Protein AF-A0AAJ6YJM5-F1 (afdb_monomer)

InterPro domains:
  IPR034601 Ragulator complex protein LAMTOR4 [PTHR33967] (1-54)

Structure (mmCIF, N/CA/C/O backbone):
data_AF-A0AAJ6YJM5-F1
#
_entry.id   AF-A0AAJ6YJM5-F1
#
loop_
_atom_site.group_PDB
_atom_site.id
_atom_site.type_symbol
_atom_site.label_atom_id
_atom_site.label_alt_id
_atom_site.label_comp_id
_atom_site.label_asym_id
_atom_site.label_entity_id
_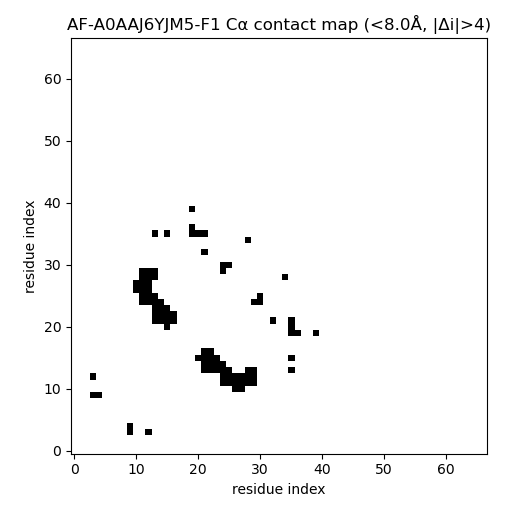atom_site.label_seq_id
_atom_site.pdbx_PDB_ins_code
_atom_site.Cartn_x
_atom_site.Cartn_y
_atom_site.Cartn_z
_atom_site.occupancy
_atom_site.B_iso_or_equiv
_atom_site.auth_seq_id
_atom_site.auth_comp_id
_atom_site.auth_asym_id
_atom_site.auth_atom_id
_atom_site.pdbx_PDB_model_num
ATOM 1 N N . MET A 1 1 ? -6.337 -8.778 -14.860 1.00 55.75 1 MET A N 1
ATOM 2 C CA . MET A 1 1 ? -5.353 -8.312 -13.863 1.00 55.75 1 MET A CA 1
ATOM 3 C C . MET A 1 1 ? -5.003 -6.876 -14.217 1.00 55.75 1 MET A C 1
ATOM 5 O O . MET A 1 1 ? -4.755 -6.621 -15.393 1.00 55.75 1 MET A O 1
ATOM 9 N N . LEU A 1 2 ? -5.101 -5.934 -13.274 1.00 61.28 2 LEU A N 1
ATOM 10 C CA . LEU A 1 2 ? -4.657 -4.555 -13.506 1.00 61.28 2 LEU A CA 1
ATOM 11 C C . LEU A 1 2 ? -3.157 -4.586 -13.817 1.00 61.28 2 LEU A C 1
ATOM 13 O O . LEU A 1 2 ? -2.387 -5.179 -13.068 1.00 61.28 2 LEU A O 1
ATOM 17 N N . SER A 1 3 ? -2.756 -4.006 -14.944 1.00 84.25 3 SER A N 1
ATOM 18 C CA . SER A 1 3 ? -1.356 -3.983 -15.367 1.00 84.25 3 SER A CA 1
ATOM 19 C C . SER A 1 3 ? -0.721 -2.716 -14.807 1.00 84.25 3 SER A C 1
ATOM 21 O O . SER A 1 3 ? -0.771 -1.679 -15.463 1.00 84.25 3 SER A O 1
ATOM 23 N N . MET A 1 4 ? -0.179 -2.787 -13.588 1.00 88.00 4 MET A N 1
ATOM 24 C CA . MET A 1 4 ? 0.496 -1.645 -12.945 1.00 88.00 4 MET A CA 1
ATOM 25 C C . MET A 1 4 ? 1.608 -1.067 -13.835 1.00 88.00 4 MET A C 1
ATOM 27 O O . MET A 1 4 ? 1.746 0.144 -13.933 1.00 88.00 4 MET A O 1
ATOM 31 N N . GLU A 1 5 ? 2.269 -1.932 -14.607 1.00 81.19 5 GLU A N 1
ATOM 32 C CA . GLU A 1 5 ? 3.317 -1.600 -15.584 1.00 81.19 5 GLU A CA 1
ATOM 33 C C . GLU A 1 5 ? 2.866 -0.712 -16.759 1.00 81.19 5 GLU A C 1
ATOM 35 O O . GLU A 1 5 ? 3.693 -0.240 -17.533 1.00 81.19 5 GLU A O 1
ATOM 40 N N . LYS A 1 6 ? 1.555 -0.514 -16.957 1.00 89.00 6 LYS A N 1
ATOM 41 C CA . LYS A 1 6 ? 1.023 0.320 -18.052 1.00 89.00 6 LYS A CA 1
ATOM 42 C C . LYS A 1 6 ? 0.747 1.761 -17.631 1.00 89.00 6 LYS A C 1
ATOM 44 O O . LYS A 1 6 ? 0.280 2.540 -18.459 1.00 89.00 6 LYS A O 1
ATOM 49 N N . ILE A 1 7 ? 0.969 2.104 -16.363 1.00 93.69 7 ILE A N 1
ATOM 50 C CA . ILE A 1 7 ? 0.774 3.462 -15.858 1.00 93.69 7 ILE A CA 1
ATOM 51 C C . ILE A 1 7 ? 1.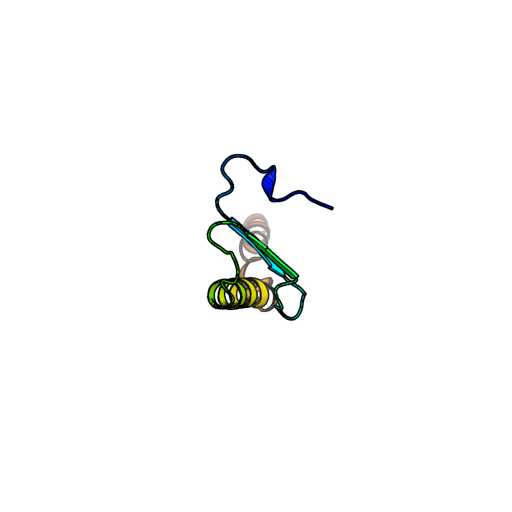949 4.323 -16.356 1.00 93.69 7 ILE A C 1
ATOM 53 O O . ILE A 1 7 ? 3.095 3.992 -16.056 1.00 93.69 7 ILE A O 1
ATOM 57 N N . PRO A 1 8 ? 1.704 5.402 -17.129 1.00 95.31 8 PRO A N 1
ATOM 58 C CA . PRO A 1 8 ? 2.774 6.291 -17.575 1.00 95.31 8 PRO A CA 1
ATOM 59 C C . PRO A 1 8 ? 3.565 6.854 -16.391 1.00 95.31 8 PRO A C 1
ATOM 61 O O . PRO A 1 8 ? 2.980 7.181 -15.360 1.00 95.31 8 PRO A O 1
ATOM 64 N N . ASP A 1 9 ? 4.885 6.948 -16.554 1.00 95.38 9 ASP A N 1
ATOM 65 C CA . ASP A 1 9 ? 5.838 7.463 -15.558 1.00 95.38 9 ASP A CA 1
ATOM 66 C C . ASP A 1 9 ? 5.860 6.708 -14.210 1.00 95.38 9 ASP A C 1
ATOM 68 O O . ASP A 1 9 ? 6.438 7.180 -13.230 1.00 95.38 9 ASP A O 1
ATOM 72 N N . GLN A 1 10 ? 5.272 5.508 -14.140 1.00 94.88 10 GLN A N 1
ATOM 73 C CA . GLN A 1 10 ? 5.363 4.643 -12.966 1.00 94.88 10 GLN A CA 1
ATOM 74 C C . GLN A 1 10 ? 6.779 4.074 -12.820 1.00 94.88 10 GLN A C 1
ATOM 76 O O . GLN A 1 10 ? 7.277 3.373 -13.696 1.00 94.88 10 GLN A O 1
ATOM 81 N N . ILE A 1 11 ? 7.403 4.337 -11.670 1.00 95.94 11 ILE A N 1
ATOM 82 C CA . ILE A 1 11 ? 8.762 3.865 -11.348 1.00 95.94 11 ILE A CA 1
ATOM 83 C C . ILE A 1 11 ? 8.770 2.634 -10.432 1.00 95.94 11 ILE A C 1
ATOM 85 O O . ILE A 1 11 ? 9.720 1.861 -10.448 1.00 95.94 11 ILE A O 1
ATOM 89 N N . GLY A 1 12 ? 7.695 2.398 -9.670 1.00 95.56 12 GLY A N 1
ATOM 90 C CA . GLY A 1 12 ? 7.521 1.204 -8.837 1.00 95.56 12 GLY A CA 1
ATOM 91 C C . GLY A 1 12 ? 6.068 0.994 -8.408 1.00 95.56 12 GLY A C 1
ATOM 92 O O . GLY A 1 12 ? 5.260 1.916 -8.513 1.00 95.56 12 GLY A O 1
ATOM 93 N N . TYR A 1 13 ? 5.719 -0.215 -7.971 1.00 95.94 13 TYR A N 1
ATOM 94 C CA . TYR A 1 13 ? 4.396 -0.520 -7.418 1.00 95.94 13 TYR A CA 1
ATOM 95 C C . TYR A 1 13 ? 4.475 -1.562 -6.299 1.00 95.94 13 TYR A C 1
ATOM 97 O O . TYR A 1 13 ? 5.374 -2.402 -6.277 1.00 95.94 13 TYR A O 1
ATOM 105 N N . LEU A 1 14 ? 3.492 -1.517 -5.399 1.00 96.06 14 LEU A N 1
ATOM 106 C CA . LEU A 1 14 ? 3.240 -2.514 -4.362 1.00 96.06 14 LEU A CA 1
ATOM 107 C C . LEU A 1 14 ? 1.765 -2.910 -4.415 1.00 96.06 14 LEU A C 1
ATOM 109 O O . LEU A 1 14 ? 0.887 -2.050 -4.474 1.00 96.06 14 LEU A O 1
ATOM 113 N N . VAL A 1 15 ? 1.495 -4.208 -4.367 1.00 94.75 15 VAL A N 1
ATOM 114 C CA . VAL A 1 15 ? 0.162 -4.769 -4.150 1.00 94.75 15 VAL A CA 1
ATOM 115 C C . VAL A 1 15 ? 0.227 -5.557 -2.856 1.00 94.75 15 VAL A C 1
ATOM 117 O O . VAL A 1 15 ? 0.986 -6.521 -2.757 1.00 94.75 15 VAL A O 1
ATOM 120 N N . LEU A 1 16 ? -0.554 -5.126 -1.871 1.00 95.00 16 LEU A N 1
ATOM 121 C CA . LEU A 1 16 ? -0.547 -5.672 -0.519 1.00 95.00 16 LEU A CA 1
ATOM 122 C C . LEU A 1 16 ? -1.891 -6.332 -0.198 1.00 95.00 16 LEU A C 1
ATOM 124 O O . LEU A 1 16 ? -2.930 -5.935 -0.732 1.00 95.00 16 LEU A O 1
ATOM 128 N N . THR A 1 17 ? -1.872 -7.325 0.680 1.00 93.38 17 THR A N 1
ATOM 129 C CA . THR A 1 17 ? -3.061 -7.823 1.378 1.00 93.38 17 THR A CA 1
ATOM 130 C C . THR A 1 17 ? -3.467 -6.879 2.515 1.00 93.38 17 THR A C 1
ATOM 132 O O . THR A 1 17 ? -2.718 -5.987 2.910 1.00 93.38 17 THR A O 1
ATOM 135 N N . GLU A 1 18 ? -4.659 -7.090 3.076 1.00 89.62 18 GLU A N 1
ATOM 136 C CA . GLU A 1 18 ? -5.173 -6.310 4.212 1.00 89.62 18 GLU A CA 1
ATOM 137 C C . GLU A 1 18 ? -4.355 -6.494 5.502 1.00 89.62 18 GLU A C 1
ATOM 139 O O . GLU A 1 18 ? -4.358 -5.621 6.359 1.00 89.62 18 GLU A O 1
ATOM 144 N N . ASP A 1 19 ? -3.619 -7.595 5.649 1.00 88.25 19 ASP A N 1
ATOM 145 C CA . ASP A 1 19 ? -2.668 -7.803 6.747 1.00 88.25 19 ASP A CA 1
ATOM 146 C C . ASP A 1 19 ? -1.256 -7.267 6.436 1.00 88.25 19 ASP A C 1
ATOM 148 O O . ASP A 1 19 ? -0.355 -7.383 7.264 1.00 88.25 19 ASP A O 1
ATOM 152 N N . GLY A 1 20 ? -1.063 -6.628 5.275 1.00 89.12 20 GLY A N 1
ATOM 153 C CA . GLY A 1 20 ? 0.179 -5.953 4.889 1.00 89.12 20 GLY A CA 1
ATOM 154 C C . GLY A 1 20 ? 1.207 -6.830 4.168 1.00 89.12 20 GLY A C 1
ATOM 155 O O . GLY A 1 20 ? 2.299 -6.346 3.866 1.00 89.12 20 GLY A O 1
ATOM 156 N N . ALA A 1 21 ? 0.890 -8.090 3.860 1.00 91.88 21 ALA A N 1
ATOM 157 C CA . ALA A 1 21 ? 1.779 -8.966 3.102 1.00 91.88 21 ALA A CA 1
ATOM 158 C C . ALA A 1 21 ? 1.854 -8.553 1.620 1.00 91.88 21 ALA A C 1
ATOM 160 O O . ALA A 1 21 ? 0.855 -8.183 1.001 1.00 91.88 21 ALA A O 1
ATOM 161 N N . VAL A 1 22 ? 3.046 -8.639 1.025 1.00 94.38 22 VAL A N 1
ATOM 162 C CA . VAL A 1 22 ? 3.268 -8.287 -0.385 1.00 94.38 22 VAL A CA 1
ATOM 163 C C . VAL A 1 22 ? 2.774 -9.418 -1.290 1.00 94.38 22 VAL A C 1
ATOM 165 O O . VAL A 1 22 ? 3.328 -10.514 -1.282 1.00 94.38 22 VAL A O 1
ATOM 168 N N . LEU A 1 23 ? 1.749 -9.150 -2.104 1.00 93.81 23 LEU A N 1
ATOM 169 C CA . LEU A 1 23 ? 1.282 -10.067 -3.152 1.00 93.81 23 LEU A CA 1
ATOM 170 C C . LEU A 1 23 ? 2.153 -9.976 -4.403 1.00 93.81 23 LEU A C 1
ATOM 172 O O . LEU A 1 23 ? 2.501 -10.985 -5.009 1.00 93.81 23 LEU A O 1
ATOM 176 N N . THR A 1 24 ? 2.460 -8.751 -4.823 1.00 94.38 24 THR A N 1
ATOM 177 C CA . THR A 1 24 ? 3.354 -8.479 -5.947 1.00 94.38 24 THR A CA 1
ATOM 178 C C . THR A 1 24 ? 3.919 -7.069 -5.832 1.00 94.38 24 THR A C 1
ATOM 180 O O . THR 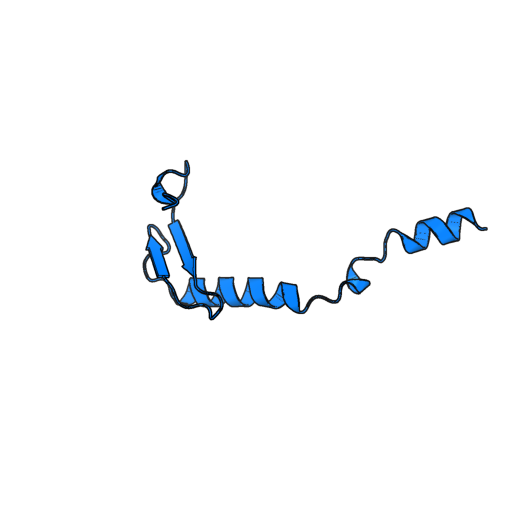A 1 24 ? 3.282 -6.164 -5.290 1.00 94.38 24 THR A O 1
ATOM 183 N N . SER A 1 25 ? 5.132 -6.892 -6.332 1.00 95.31 25 SER A N 1
ATOM 184 C CA . SER A 1 25 ? 5.868 -5.635 -6.334 1.00 95.31 25 SER A CA 1
ATOM 185 C C . SER A 1 25 ? 6.698 -5.543 -7.605 1.00 95.31 25 SER A C 1
ATOM 187 O O . SER A 1 25 ? 7.088 -6.579 -8.144 1.00 95.31 25 SER A O 1
ATOM 189 N N . GLY A 1 26 ? 7.029 -4.334 -8.046 1.00 95.50 26 GLY A N 1
ATOM 190 C CA . GLY A 1 26 ? 7.920 -4.144 -9.187 1.00 95.50 26 GLY A CA 1
ATOM 191 C C . GLY A 1 26 ? 8.548 -2.758 -9.233 1.00 95.50 26 GLY A C 1
ATOM 192 O O . GLY A 1 26 ? 8.120 -1.845 -8.520 1.00 95.50 26 GLY A O 1
ATOM 193 N N . GLY A 1 27 ? 9.558 -2.607 -10.093 1.00 95.38 27 GLY A N 1
ATOM 194 C CA . GLY A 1 27 ? 10.327 -1.372 -10.242 1.00 95.38 27 GLY A CA 1
ATOM 195 C C . GLY A 1 27 ? 11.136 -1.044 -8.986 1.00 95.38 27 GLY A C 1
ATOM 196 O O . GLY A 1 27 ? 11.681 -1.935 -8.346 1.00 95.38 27 GLY A O 1
ATOM 197 N N . GLU A 1 28 ? 11.181 0.226 -8.590 1.00 96.7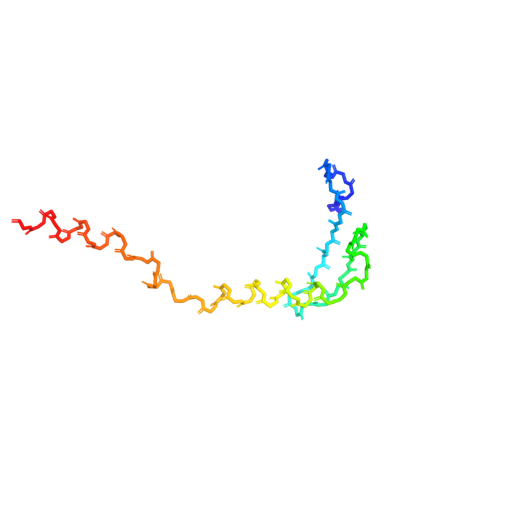5 28 GLU A N 1
ATOM 198 C CA . GLU A 1 28 ? 11.935 0.683 -7.407 1.00 96.75 28 GLU A CA 1
ATOM 199 C C . GLU A 1 28 ? 11.443 0.105 -6.070 1.00 96.75 28 GLU A C 1
ATOM 201 O O . GLU A 1 28 ? 12.133 0.212 -5.059 1.00 96.75 28 GLU A O 1
ATOM 206 N N . LEU A 1 29 ? 10.254 -0.500 -6.054 1.00 96.88 29 LEU A N 1
ATOM 207 C CA . LEU A 1 29 ? 9.645 -1.091 -4.862 1.00 96.88 29 LEU A CA 1
ATOM 208 C C . LEU A 1 29 ? 9.728 -2.623 -4.853 1.00 96.88 29 LEU A C 1
ATOM 210 O O . LEU A 1 29 ? 9.101 -3.264 -4.010 1.00 96.88 29 LEU A O 1
ATOM 214 N N . GLU A 1 30 ? 10.466 -3.225 -5.790 1.00 96.50 30 GLU A N 1
ATOM 215 C CA . GLU A 1 30 ? 10.612 -4.676 -5.882 1.00 96.50 30 GLU A CA 1
ATOM 216 C C . GLU A 1 30 ? 11.210 -5.263 -4.590 1.00 96.50 30 GLU A C 1
ATOM 218 O O . GLU A 1 30 ? 12.334 -4.945 -4.205 1.00 96.50 30 GLU A O 1
ATOM 223 N N . ASN A 1 31 ? 10.444 -6.132 -3.921 1.00 92.19 31 ASN A N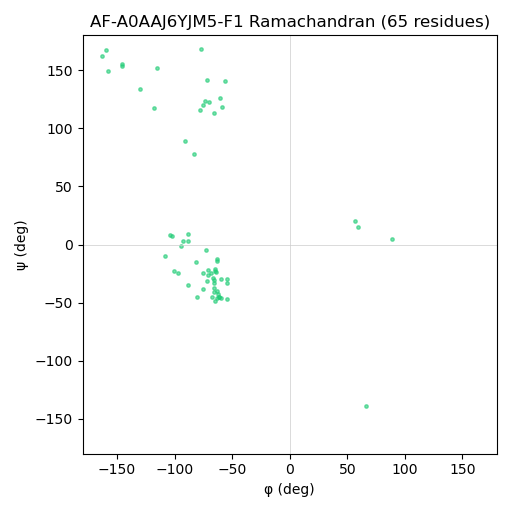 1
ATOM 224 C CA . ASN A 1 31 ? 10.796 -6.770 -2.647 1.00 92.19 31 ASN A CA 1
ATOM 225 C C . ASN A 1 31 ? 11.133 -5.790 -1.495 1.00 92.19 31 ASN A C 1
ATOM 227 O O . ASN A 1 31 ? 11.764 -6.195 -0.516 1.00 92.19 31 ASN A O 1
ATOM 231 N N . ASP A 1 32 ? 10.713 -4.515 -1.556 1.00 95.44 32 ASP A N 1
ATOM 232 C CA . ASP A 1 32 ? 10.919 -3.567 -0.447 1.00 95.44 32 ASP A CA 1
ATOM 233 C C . ASP A 1 32 ? 9.830 -3.720 0.632 1.00 95.44 32 ASP A C 1
ATOM 235 O O . ASP A 1 32 ? 8.889 -2.928 0.755 1.00 95.44 32 ASP A O 1
ATOM 239 N N . GLU A 1 33 ? 9.980 -4.758 1.457 1.00 94.31 33 GLU A N 1
ATOM 240 C CA . GLU A 1 33 ? 9.090 -5.041 2.592 1.00 94.31 33 GLU A CA 1
ATOM 241 C C . GLU A 1 33 ? 9.056 -3.903 3.622 1.00 94.31 33 GLU A C 1
ATOM 243 O O . GLU A 1 33 ? 8.052 -3.679 4.300 1.00 94.31 33 GLU A O 1
ATOM 248 N N . ARG A 1 34 ? 10.149 -3.146 3.755 1.00 95.56 34 ARG A N 1
ATOM 249 C CA . ARG A 1 34 ? 10.213 -2.008 4.678 1.00 95.56 34 ARG A CA 1
ATOM 250 C C . ARG A 1 34 ? 9.278 -0.900 4.209 1.00 95.56 34 ARG A C 1
ATOM 252 O O . ARG A 1 34 ? 8.536 -0.367 5.033 1.00 95.56 34 ARG A O 1
ATOM 259 N N . ILE A 1 35 ? 9.279 -0.568 2.918 1.00 96.44 35 ILE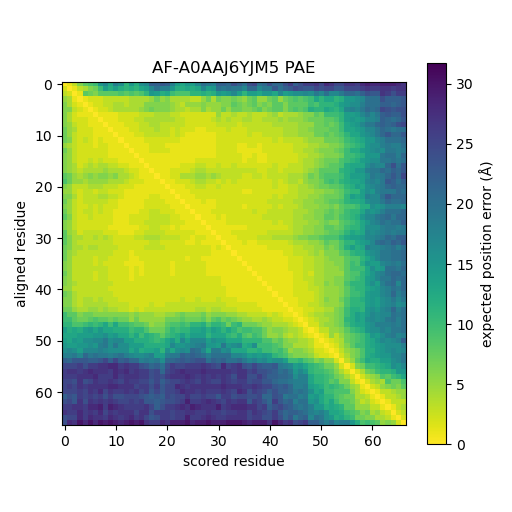 A N 1
ATOM 260 C CA . ILE A 1 35 ? 8.326 0.406 2.371 1.00 96.44 35 ILE A CA 1
ATOM 261 C C . ILE A 1 35 ? 6.896 -0.132 2.461 1.00 96.44 35 ILE A C 1
ATOM 263 O O . ILE A 1 35 ? 6.018 0.619 2.881 1.00 96.44 35 ILE A O 1
ATOM 267 N N . ALA A 1 36 ? 6.659 -1.417 2.175 1.00 95.94 36 ALA A N 1
ATOM 268 C CA . ALA A 1 36 ? 5.339 -2.029 2.358 1.00 95.94 36 ALA A CA 1
ATOM 269 C C . ALA A 1 36 ? 4.803 -1.836 3.791 1.00 95.94 36 ALA A C 1
ATOM 271 O O . ALA A 1 36 ? 3.686 -1.352 3.975 1.00 95.94 36 ALA A O 1
ATOM 272 N N . ASN A 1 37 ? 5.635 -2.096 4.804 1.00 95.12 37 ASN A N 1
ATOM 273 C CA . ASN A 1 37 ? 5.284 -1.903 6.214 1.00 95.12 37 ASN A CA 1
ATOM 274 C C . ASN A 1 37 ? 4.992 -0.434 6.570 1.00 95.12 37 ASN A C 1
ATOM 276 O O . ASN A 1 37 ? 4.059 -0.150 7.328 1.00 95.12 37 ASN A O 1
ATOM 280 N N . ILE A 1 38 ? 5.765 0.512 6.025 1.00 96.00 38 ILE A N 1
ATOM 281 C CA . ILE A 1 38 ? 5.546 1.953 6.235 1.00 96.00 38 ILE A CA 1
ATOM 282 C C . ILE A 1 38 ? 4.216 2.389 5.614 1.00 96.00 38 ILE A C 1
ATOM 284 O O . ILE A 1 38 ? 3.421 3.052 6.282 1.00 96.00 38 ILE A O 1
ATOM 288 N N . ILE A 1 39 ? 3.959 2.004 4.360 1.00 95.62 39 ILE A N 1
ATOM 289 C CA . ILE A 1 39 ? 2.722 2.340 3.647 1.00 95.62 39 ILE A CA 1
ATOM 290 C C . ILE A 1 39 ? 1.514 1.750 4.373 1.00 95.62 39 ILE A C 1
ATOM 292 O O . ILE A 1 39 ? 0.547 2.467 4.622 1.00 95.62 39 ILE A O 1
ATOM 296 N N . MET A 1 40 ? 1.590 0.486 4.795 1.00 94.75 40 MET A N 1
ATOM 297 C CA . MET A 1 40 ? 0.512 -0.162 5.538 1.00 94.75 40 MET A CA 1
ATOM 298 C C . MET A 1 40 ? 0.233 0.532 6.875 1.00 94.75 40 MET A C 1
ATOM 300 O O . MET A 1 40 ? -0.918 0.800 7.226 1.00 94.75 40 MET A O 1
ATOM 304 N N . SER A 1 41 ? 1.292 0.903 7.599 1.00 93.69 41 SER A N 1
ATOM 305 C CA . SER A 1 41 ? 1.164 1.667 8.842 1.00 93.69 41 SER A CA 1
ATOM 306 C C . SER A 1 41 ? 0.466 3.006 8.596 1.00 93.69 41 SER A C 1
ATOM 308 O O . SER A 1 41 ? -0.473 3.342 9.315 1.00 93.69 41 SER A O 1
ATOM 310 N N . LEU A 1 42 ? 0.863 3.737 7.550 1.00 94.25 42 LEU A N 1
ATOM 311 C CA . LEU A 1 42 ? 0.268 5.023 7.182 1.00 94.25 42 LEU A CA 1
ATOM 312 C C . LEU A 1 42 ? -1.218 4.898 6.831 1.00 94.25 42 LEU A C 1
ATOM 314 O O . LEU A 1 42 ? -2.025 5.683 7.322 1.00 94.25 42 LEU A O 1
ATOM 318 N N . VAL A 1 43 ? -1.590 3.895 6.035 1.00 92.56 43 VAL A N 1
ATOM 319 C CA . VAL A 1 43 ? -2.995 3.638 5.692 1.00 92.56 43 VAL A CA 1
ATOM 320 C C . VAL A 1 43 ? -3.795 3.284 6.947 1.00 92.56 43 VAL A C 1
ATOM 322 O O . VAL A 1 43 ? -4.8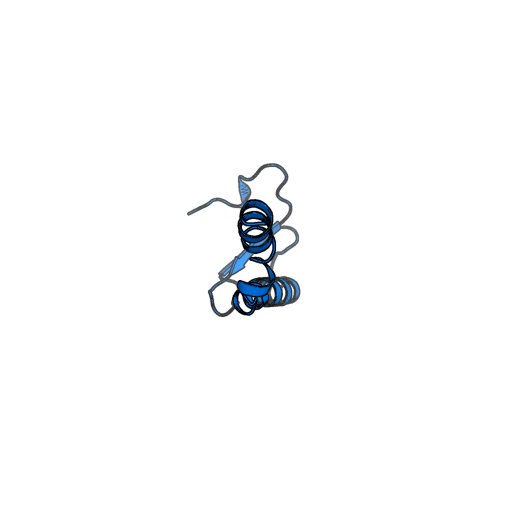37 3.886 7.190 1.00 92.56 43 VAL A O 1
ATOM 325 N N . SER A 1 44 ? -3.286 2.400 7.810 1.00 90.69 44 SER A N 1
ATOM 326 C CA . SER A 1 44 ? -3.990 1.986 9.036 1.00 90.69 44 SER A CA 1
ATOM 327 C C . SER A 1 44 ? -4.197 3.114 10.056 1.00 90.69 44 SER A C 1
ATOM 329 O O . SER A 1 44 ? -5.114 3.054 10.874 1.00 90.69 44 SER A O 1
ATOM 331 N N . LEU A 1 45 ? -3.367 4.163 10.025 1.00 90.31 45 LEU A N 1
ATOM 332 C CA . LEU A 1 45 ? -3.571 5.346 10.862 1.00 90.31 45 LEU A CA 1
ATOM 333 C C . LEU A 1 45 ? -4.839 6.106 10.472 1.00 90.31 45 LEU A C 1
ATOM 335 O O . LEU A 1 45 ? -5.466 6.696 11.348 1.00 90.31 45 LEU A O 1
ATOM 339 N N . THR A 1 46 ? -5.233 6.073 9.197 1.00 84.19 46 THR A N 1
ATOM 340 C CA . THR A 1 46 ? -6.431 6.786 8.727 1.00 84.19 46 THR A CA 1
ATOM 341 C C . THR A 1 46 ? -7.725 6.217 9.303 1.00 84.19 46 THR A C 1
ATOM 343 O O . THR A 1 46 ? -8.653 6.977 9.553 1.00 84.19 46 THR A O 1
ATOM 346 N N . ASP A 1 47 ? -7.757 4.924 9.628 1.00 82.50 47 ASP A N 1
ATOM 347 C CA . ASP A 1 47 ? -8.896 4.275 10.294 1.00 82.50 47 ASP A CA 1
ATOM 348 C C . ASP A 1 47 ? -9.046 4.700 11.768 1.00 82.50 47 ASP A C 1
ATOM 350 O O . ASP A 1 47 ? -10.118 4.639 12.363 1.00 82.50 47 ASP A O 1
ATOM 354 N N . LYS A 1 48 ? -7.961 5.196 12.373 1.00 80.50 48 LYS A N 1
ATOM 355 C CA . LYS A 1 48 ? -7.934 5.663 13.769 1.00 80.50 48 LYS A CA 1
ATOM 356 C C . LYS A 1 48 ? -8.214 7.156 13.902 1.00 80.50 48 LYS A C 1
ATOM 358 O O . LYS A 1 48 ? -8.124 7.701 15.003 1.00 80.50 48 LYS A O 1
ATOM 363 N N . ILE A 1 49 ? -8.503 7.829 12.793 1.00 82.38 49 ILE A N 1
ATOM 364 C CA . ILE A 1 49 ? -8.821 9.247 12.794 1.00 82.38 49 ILE A CA 1
ATOM 365 C C . ILE A 1 49 ? -10.229 9.451 13.365 1.00 82.38 49 ILE A C 1
ATOM 367 O O . ILE A 1 49 ? -11.210 8.929 12.840 1.00 82.38 49 ILE A O 1
ATOM 371 N N . ASP A 1 50 ? -10.338 10.266 14.418 1.00 82.00 50 ASP A N 1
ATOM 372 C CA . ASP A 1 50 ? -11.637 10.739 14.898 1.00 82.00 50 ASP A CA 1
ATOM 373 C C . ASP A 1 50 ? -12.274 11.634 13.828 1.00 82.00 50 ASP A C 1
ATOM 375 O O . ASP A 1 50 ? -11.797 12.737 13.556 1.00 82.00 50 ASP A O 1
ATOM 379 N N . PHE A 1 51 ? -13.377 11.174 13.239 1.00 72.81 51 PHE A N 1
ATOM 380 C CA . PHE A 1 51 ? -14.144 11.931 12.251 1.00 72.81 51 PHE A CA 1
ATOM 381 C C . PHE A 1 51 ? -14.556 13.319 12.774 1.00 72.81 51 PHE A C 1
ATOM 383 O O . PHE A 1 51 ? -14.620 14.280 12.006 1.00 72.81 51 PHE A O 1
ATOM 390 N N . LYS A 1 52 ? -14.752 13.462 14.095 1.00 74.06 52 LYS A N 1
ATOM 391 C CA . LYS A 1 52 ? -15.080 14.745 14.731 1.00 74.06 52 LYS A CA 1
ATOM 392 C C . LYS A 1 52 ? -13.939 15.756 14.692 1.00 74.06 52 LYS A C 1
ATOM 394 O O . LYS A 1 52 ? -14.190 16.958 14.727 1.00 74.06 52 LYS A O 1
ATOM 399 N N . ALA A 1 53 ? -12.691 15.299 14.581 1.00 72.12 53 ALA A N 1
ATOM 400 C CA . ALA A 1 53 ? -11.546 16.190 14.414 1.00 72.12 53 ALA A CA 1
ATOM 401 C C . ALA A 1 53 ? -11.597 16.951 13.074 1.00 72.12 53 ALA A C 1
ATOM 403 O O . ALA A 1 53 ? -10.996 18.018 12.955 1.00 72.12 53 ALA A O 1
ATOM 404 N N . PHE A 1 54 ? -12.347 16.439 12.091 1.00 70.00 54 PHE A N 1
ATOM 405 C CA . PHE A 1 54 ? -12.450 16.991 10.739 1.00 70.00 54 PHE A CA 1
ATOM 406 C C . PHE A 1 54 ? -13.803 17.664 10.445 1.00 70.00 54 PHE A C 1
ATOM 408 O O . PHE A 1 54 ? -13.925 18.356 9.436 1.00 70.00 54 PHE A O 1
ATOM 415 N N . SER A 1 55 ? -14.808 17.533 11.319 1.00 65.50 55 SER A N 1
ATOM 416 C CA . SER A 1 55 ? -16.156 18.101 11.124 1.00 65.50 55 SER A CA 1
ATOM 417 C C . SER A 1 55 ? -16.339 19.537 11.647 1.00 65.50 55 SER A C 1
ATOM 419 O O . SER A 1 55 ? -17.447 20.070 11.653 1.00 65.50 55 SER A O 1
ATOM 421 N N . SER A 1 56 ? -15.264 20.210 12.057 1.00 60.19 56 SER A N 1
ATOM 422 C CA . SER A 1 56 ? -15.295 21.503 12.762 1.00 60.19 56 SER A CA 1
ATOM 423 C C . SER A 1 56 ? -15.670 22.729 11.906 1.00 60.19 56 SER A C 1
ATOM 425 O O . SER A 1 56 ? -15.868 23.816 12.454 1.00 60.19 56 SER A O 1
ATOM 427 N N . ASN A 1 57 ? -15.843 22.584 10.588 1.00 58.91 57 ASN A N 1
ATOM 428 C CA . ASN A 1 57 ? -16.134 23.723 9.706 1.00 58.91 57 ASN A CA 1
ATOM 429 C C . ASN A 1 57 ? -17.624 23.935 9.380 1.00 58.91 57 ASN A C 1
ATOM 431 O O . ASN A 1 57 ? -18.006 25.069 9.093 1.00 58.91 57 ASN A O 1
ATOM 435 N N . GLU A 1 58 ? -18.484 22.913 9.453 1.00 58.00 58 GLU A N 1
ATOM 436 C CA . GLU A 1 58 ? -19.911 23.075 9.111 1.00 58.00 58 GLU A CA 1
ATOM 437 C C . GLU A 1 58 ? -20.775 23.509 10.306 1.00 58.00 58 GLU A C 1
ATOM 439 O O . GLU A 1 58 ? -21.682 24.332 10.152 1.00 58.00 58 GLU A O 1
ATOM 444 N N . GLU A 1 59 ? -20.460 23.047 11.520 1.00 59.03 59 GLU A N 1
ATOM 445 C CA . GLU A 1 59 ? -21.237 23.382 12.726 1.00 59.03 59 GLU A CA 1
ATOM 446 C C . GLU A 1 59 ? -21.150 24.876 13.094 1.00 59.03 59 GLU A C 1
ATOM 448 O O . GLU A 1 59 ? -22.132 25.478 13.537 1.00 59.03 59 GLU A O 1
ATOM 453 N N . ASN A 1 60 ? -20.006 25.516 12.831 1.00 57.12 60 ASN A N 1
ATOM 454 C CA . ASN A 1 60 ? -19.785 26.933 13.135 1.00 57.12 60 ASN A CA 1
ATOM 455 C C . ASN A 1 60 ? -20.575 27.889 12.219 1.00 57.12 60 ASN A C 1
ATOM 457 O O . ASN A 1 60 ? -20.894 29.009 12.620 1.00 57.12 60 ASN A O 1
ATOM 461 N N . LEU A 1 61 ? -20.917 27.475 10.994 1.00 60.44 61 LEU A N 1
ATOM 462 C CA . LEU A 1 61 ? -21.699 28.301 10.064 1.00 60.44 61 LEU A CA 1
ATOM 463 C C . LEU A 1 61 ? -23.178 28.354 10.464 1.00 60.44 61 LEU A C 1
ATOM 465 O O . LEU A 1 61 ? -23.786 29.421 10.416 1.00 60.44 61 LEU A O 1
ATOM 469 N N . GLN A 1 62 ? -23.735 27.236 10.934 1.00 60.16 62 GLN A N 1
ATOM 470 C CA . GLN A 1 62 ? -25.127 27.162 11.390 1.00 60.16 62 GLN A CA 1
ATOM 471 C C . GLN A 1 62 ? -25.372 28.017 12.639 1.00 60.16 62 GLN A C 1
ATOM 473 O O . GLN A 1 62 ? -26.408 28.672 12.744 1.00 60.16 62 GLN A O 1
ATOM 478 N N . GLN A 1 63 ? -24.407 28.063 13.563 1.00 59.72 63 GLN A N 1
ATOM 479 C CA . GLN A 1 63 ? -24.506 28.882 14.775 1.00 59.72 63 GLN A CA 1
ATOM 480 C C . GLN A 1 63 ? -24.381 30.386 14.492 1.00 59.72 63 GLN A C 1
ATOM 482 O O . GLN A 1 63 ? -25.015 31.183 15.176 1.00 59.72 63 GLN A O 1
ATOM 487 N N . ARG A 1 64 ? -23.616 30.784 13.465 1.00 58.81 64 ARG A N 1
ATOM 488 C CA . ARG A 1 64 ? -23.479 32.195 13.054 1.00 58.81 64 ARG A CA 1
ATOM 489 C C . ARG A 1 64 ? -24.693 32.744 12.306 1.00 58.81 64 ARG A C 1
ATOM 491 O O . ARG A 1 64 ? -24.875 33.951 12.302 1.00 58.81 64 ARG A O 1
ATOM 498 N N . ILE A 1 65 ? -25.492 31.891 11.663 1.00 65.12 65 ILE A N 1
ATOM 499 C CA . ILE A 1 65 ? -26.723 32.304 10.961 1.00 65.12 65 ILE A CA 1
ATOM 500 C C . ILE A 1 65 ? -27.905 32.464 11.944 1.00 65.12 65 ILE A C 1
ATOM 502 O O . ILE A 1 65 ? -28.915 33.072 11.603 1.00 65.12 65 ILE A O 1
ATOM 506 N N . GLN A 1 66 ? -27.781 31.947 13.172 1.00 63.47 66 GLN A N 1
ATOM 507 C CA . GLN A 1 66 ? -28.822 31.975 14.211 1.00 63.47 66 GLN A CA 1
ATOM 508 C C . GLN A 1 66 ? -28.604 33.049 15.300 1.00 63.47 66 GLN A C 1
ATOM 510 O O . GLN A 1 66 ? -29.341 33.059 16.286 1.00 63.47 66 GLN A O 1
ATOM 515 N N . GLN A 1 67 ? -27.620 33.940 15.136 1.00 54.38 67 GLN A N 1
ATOM 516 C CA . GLN A 1 67 ? -27.365 35.111 15.994 1.00 54.38 67 GLN A CA 1
ATOM 517 C C . GLN A 1 67 ? -27.570 36.398 15.196 1.00 54.38 67 GLN A C 1
ATOM 519 O O . GLN A 1 67 ? -28.039 37.384 15.804 1.00 54.38 67 GLN A O 1
#

Nearest PDB structures (foldseek):
  7f8f-assembly1_A-2  TM=7.540E-01  e=1.335E+00  Candidatus Odinarchaeum yellowstonii
  3l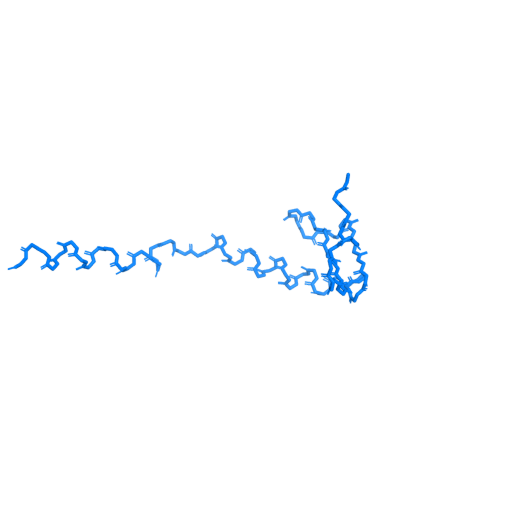9k-assembly5_A  TM=7.918E-01  e=2.678E+00  Drosophila melanogaster
  2hz5-assembly2_B  TM=8.005E-01  e=3.300E+00  Homo sapiens
  2hz5-assembly2_A-2  TM=7.342E-01  e=2.027E+00  Homo sapiens
  6f38-assembly1_t  TM=7.077E-01  e=2.173E+00  Homo sapiens

Sequence (67 aa):
MLSMEKIPDQIGYLVLTEDGAVLTSGGELENDERIANIIMSLVSLTDKIDFKAFSSNEENLQQRIQQ

Solvent-accessible surface area (backbone atoms only — not comparable to full-atom values): 4303 Å² 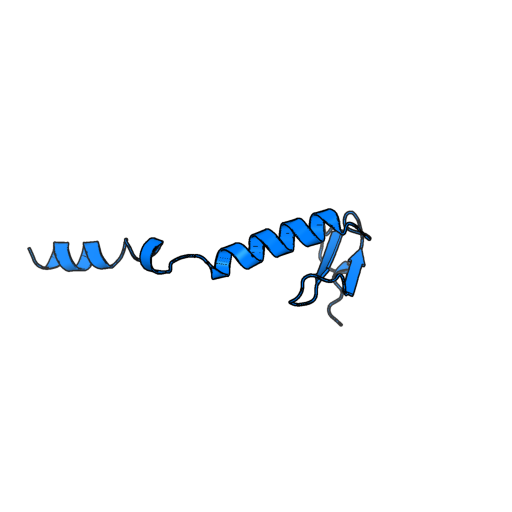total; per-residue (Å²): 128,89,63,72,88,74,46,83,91,64,61,50,43,79,40,64,48,96,88,47,50,78,76,49,52,34,64,84,36,49,84,41,61,66,59,43,51,51,53,44,51,58,56,59,50,60,78,70,54,62,68,72,80,72,53,70,71,62,62,58,52,61,58,63,76,75,111

Foldseek 3Di:
DPDLVPDPPDQKDFDADLVQHTPAIDGPCHVVSVVSVVVSVVVVVVVVDDPVVVPPPPVVVVVVVVD

pLDDT: mean 83.84, std 14.35, range [54.38, 96.88]

Secondary structure (DSSP, 8-state):
---GGGSTT--EEEEE-TT--EEEEEETTTT-HHHHHHHHHHHHHHHT--GGGT-TTTHHHHHHHT-

Organism: NCBI:txid326594

Mean predicted aligned error: 9.5 Å

Radius of gyration: 19.47 Å; Cα contacts (8 Å, |Δi|>4): 46; chains: 1; bounding box: 41×45×34 Å